Protein AF-A0A6N6VYR8-F1 (afdb_monomer_lite)

Structure (mmCIF, N/CA/C/O backbone):
data_AF-A0A6N6VYR8-F1
#
_entry.id   AF-A0A6N6VYR8-F1
#
loop_
_atom_site.group_PDB
_atom_site.id
_atom_site.type_symbol
_atom_site.label_atom_id
_atom_site.label_alt_id
_atom_site.label_comp_id
_atom_site.label_asym_id
_atom_site.label_entity_id
_atom_site.label_seq_id
_atom_site.pdbx_PDB_ins_code
_atom_site.Cartn_x
_atom_site.Cartn_y
_atom_site.Cartn_z
_atom_site.occupancy
_atom_site.B_iso_or_equiv
_atom_site.auth_seq_id
_atom_site.auth_comp_id
_atom_site.auth_asym_id
_atom_site.auth_atom_id
_atom_site.pdbx_PDB_model_num
ATOM 1 N N . ALA A 1 1 ? -3.806 0.324 34.117 1.00 56.66 1 ALA A N 1
ATOM 2 C CA . ALA A 1 1 ? -5.046 -0.474 34.263 1.00 56.66 1 ALA A CA 1
ATOM 3 C C . ALA A 1 1 ? -5.954 0.214 35.282 1.00 56.66 1 ALA A C 1
ATOM 5 O O . ALA A 1 1 ? -5.395 0.826 36.189 1.00 56.66 1 ALA A O 1
ATOM 6 N N . PRO A 1 2 ? -7.296 0.174 35.162 1.00 51.91 2 PRO A N 1
ATOM 7 C CA . PRO A 1 2 ? -8.154 0.762 36.187 1.00 51.91 2 PRO A CA 1
ATOM 8 C C . PRO A 1 2 ? -7.989 -0.029 37.507 1.00 51.91 2 PRO A C 1
ATOM 10 O O . PRO A 1 2 ? -8.077 -1.258 37.482 1.00 51.91 2 PRO A O 1
ATOM 13 N N . PRO A 1 3 ? -7.712 0.630 38.647 1.00 53.56 3 PRO A N 1
ATOM 14 C CA . PRO A 1 3 ? -7.206 -0.018 39.863 1.00 53.56 3 PRO A CA 1
ATOM 15 C C . PRO A 1 3 ? -8.299 -0.571 40.805 1.00 53.56 3 PRO A C 1
ATOM 17 O O . PRO A 1 3 ? -8.245 -0.354 42.010 1.00 53.56 3 PRO A O 1
ATOM 20 N N . SER A 1 4 ? -9.316 -1.278 40.301 1.00 61.88 4 SER A N 1
ATOM 21 C CA . SER A 1 4 ? -10.376 -1.826 41.181 1.00 61.88 4 SER A CA 1
ATOM 22 C C . SER A 1 4 ? -11.049 -3.118 40.711 1.00 61.88 4 SER A C 1
ATOM 24 O O . SER A 1 4 ? -12.053 -3.525 41.290 1.00 61.88 4 SER A O 1
ATOM 26 N N . GLY A 1 5 ? -10.565 -3.762 39.644 1.00 70.25 5 GLY A N 1
ATOM 27 C CA . GLY A 1 5 ? -11.253 -4.915 39.039 1.00 70.25 5 GLY A CA 1
ATOM 28 C C . GLY A 1 5 ? -12.623 -4.579 38.424 1.00 70.25 5 GLY A C 1
ATOM 29 O O . GLY A 1 5 ? -13.241 -5.428 37.789 1.00 70.25 5 GLY A O 1
ATOM 30 N N . ARG A 1 6 ? -13.098 -3.333 38.565 1.00 77.00 6 ARG A N 1
ATOM 31 C CA . ARG A 1 6 ? -14.329 -2.834 37.955 1.00 77.00 6 ARG A CA 1
ATOM 32 C C . ARG A 1 6 ? -14.021 -2.358 36.543 1.00 77.00 6 ARG A C 1
ATOM 34 O O . ARG A 1 6 ? -13.112 -1.558 36.319 1.00 77.00 6 ARG A O 1
ATOM 41 N N . VAL A 1 7 ? -14.804 -2.852 35.595 1.00 81.19 7 VAL A N 1
ATOM 42 C CA . VAL A 1 7 ? -14.737 -2.445 34.193 1.00 81.19 7 VAL A CA 1
ATOM 43 C C . VAL A 1 7 ? -15.355 -1.051 34.055 1.00 81.19 7 VAL A C 1
ATOM 45 O O . VAL A 1 7 ? -16.432 -0.797 34.596 1.00 81.19 7 VAL A O 1
ATOM 48 N N . SER A 1 8 ? -14.679 -0.132 33.359 1.00 89.38 8 SER A N 1
ATOM 49 C CA . SER A 1 8 ? -15.237 1.197 33.093 1.00 89.38 8 SER A CA 1
ATOM 50 C C . SER A 1 8 ? -16.379 1.120 32.076 1.00 89.38 8 SER A C 1
ATOM 52 O O . SER A 1 8 ? -16.410 0.236 31.219 1.00 89.38 8 SER A O 1
ATOM 54 N N . VAL A 1 9 ? -17.306 2.080 32.131 1.00 92.75 9 VAL A N 1
ATOM 55 C CA . VAL A 1 9 ? -18.413 2.181 31.161 1.00 92.75 9 VAL A CA 1
ATOM 56 C C . VAL A 1 9 ? -17.880 2.278 29.730 1.00 92.75 9 VAL A C 1
ATOM 58 O O . VAL A 1 9 ? -18.348 1.565 28.847 1.00 92.75 9 VAL A O 1
ATOM 61 N N . GLU A 1 10 ? -16.846 3.091 29.517 1.00 94.62 10 GLU A N 1
ATOM 62 C CA . GLU A 1 10 ? -16.172 3.223 28.223 1.00 94.62 10 GLU A CA 1
ATOM 63 C C . GLU A 1 10 ? -15.651 1.875 27.706 1.00 94.62 10 GLU A C 1
ATOM 65 O O . GLU A 1 10 ? -15.821 1.545 26.533 1.00 94.62 10 GLU A O 1
ATOM 70 N N . HIS A 1 11 ? -15.071 1.047 28.582 1.00 92.56 11 HIS A N 1
ATOM 71 C CA . HIS A 1 11 ? -14.602 -0.276 28.190 1.00 92.56 11 HIS A CA 1
ATOM 72 C C . HIS A 1 11 ? -15.757 -1.173 27.733 1.00 92.56 11 HIS A C 1
ATOM 74 O O . HIS A 1 11 ? -15.634 -1.830 26.700 1.00 92.56 11 HIS A O 1
ATOM 80 N N . VAL A 1 12 ? -16.886 -1.176 28.450 1.00 94.12 12 VAL A N 1
ATOM 81 C CA . VAL A 1 12 ? -18.076 -1.954 28.062 1.00 94.12 12 VAL A CA 1
ATOM 82 C C . VAL A 1 12 ? -18.595 -1.508 26.697 1.00 94.12 12 VAL A C 1
ATOM 84 O O . VAL A 1 12 ? -18.831 -2.347 25.829 1.00 94.12 12 VAL A O 1
ATOM 87 N N . VAL A 1 1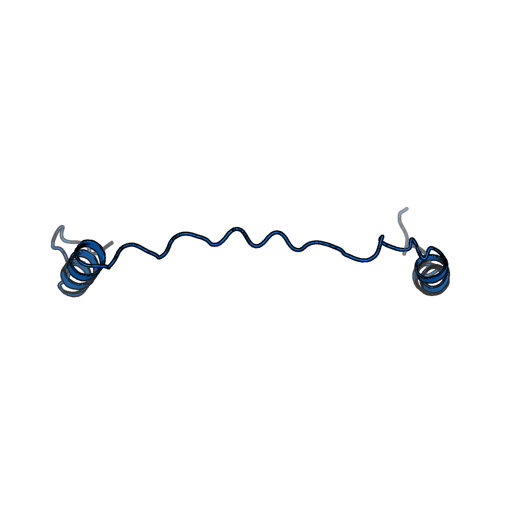3 ? -18.716 -0.196 26.476 1.00 96.56 13 VAL A N 1
ATOM 88 C CA . VAL A 1 13 ? -19.155 0.366 25.191 1.00 96.56 13 VAL A CA 1
ATOM 89 C C . VAL A 1 13 ? -18.204 -0.050 24.070 1.00 96.56 13 VAL A C 1
ATOM 91 O O . VAL A 1 13 ? -18.646 -0.566 23.046 1.00 96.56 13 VAL A O 1
ATOM 94 N N . ASN A 1 14 ? -16.894 0.077 24.284 1.00 94.88 14 ASN A N 1
ATOM 95 C CA . ASN A 1 14 ? -15.886 -0.296 23.295 1.00 94.88 14 ASN A CA 1
ATOM 96 C C . ASN A 1 14 ? -15.922 -1.796 22.960 1.00 94.88 14 ASN A C 1
ATOM 98 O O . ASN A 1 14 ? -15.717 -2.177 21.807 1.00 94.88 14 ASN A O 1
ATOM 102 N N . VAL A 1 15 ? -16.191 -2.658 23.945 1.00 94.44 15 VAL A N 1
ATOM 103 C CA . VAL A 1 15 ? -16.348 -4.102 23.726 1.00 94.44 15 VAL A CA 1
ATOM 104 C C . VAL A 1 15 ? -17.624 -4.408 22.947 1.00 94.44 15 VAL A C 1
ATOM 106 O O . VAL A 1 15 ? -17.548 -5.108 21.941 1.00 94.44 15 VAL A O 1
ATOM 109 N N . LEU A 1 16 ? -18.774 -3.857 23.345 1.00 96.44 16 LEU A N 1
ATOM 110 C CA . LEU A 1 16 ? -20.042 -4.079 22.642 1.00 96.44 16 LEU A CA 1
ATOM 111 C C . L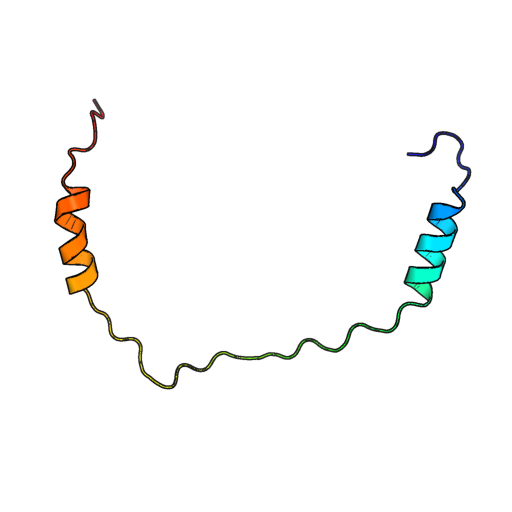EU A 1 16 ? -19.982 -3.603 21.185 1.00 96.44 16 LEU A C 1
ATOM 113 O O . LEU A 1 16 ? -20.473 -4.296 20.294 1.00 96.44 16 LEU A O 1
ATOM 117 N N . SER A 1 17 ? -19.334 -2.465 20.933 1.00 95.38 17 SER A N 1
ATOM 118 C CA . SER A 1 17 ? -19.108 -1.948 19.581 1.00 95.38 17 SER A CA 1
ATOM 119 C C . SER A 1 17 ? -18.248 -2.893 18.740 1.00 95.38 17 SER A C 1
ATOM 121 O O . SER A 1 17 ? -18.587 -3.151 17.589 1.00 95.38 17 SER A O 1
ATOM 123 N N . ARG A 1 18 ? -17.178 -3.469 19.311 1.00 93.31 18 ARG A N 1
ATOM 124 C CA . ARG A 1 18 ? -16.346 -4.474 18.623 1.00 9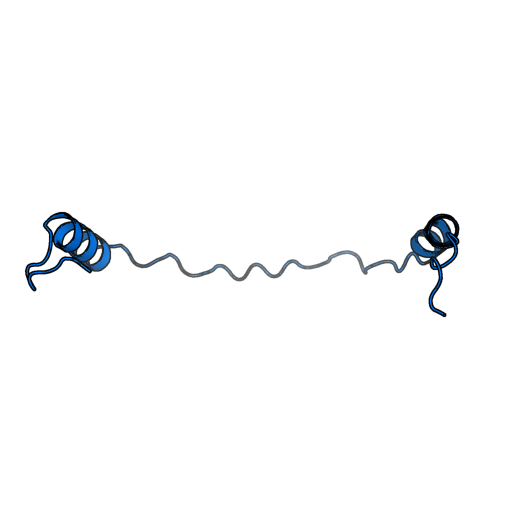3.31 18 ARG A CA 1
ATOM 125 C C . ARG A 1 18 ? -17.085 -5.790 18.382 1.00 93.31 18 ARG A C 1
ATOM 127 O O . ARG A 1 18 ? -16.906 -6.398 17.341 1.00 93.31 18 ARG A O 1
ATOM 134 N N . MET A 1 19 ? -17.936 -6.231 19.306 1.00 94.31 19 MET A N 1
ATOM 135 C CA . MET A 1 19 ? -18.722 -7.460 19.117 1.00 94.31 19 MET A CA 1
ATOM 136 C C . MET A 1 19 ? -19.762 -7.331 18.002 1.00 94.31 19 MET A C 1
ATOM 138 O O . MET A 1 19 ? -20.075 -8.309 17.332 1.00 94.31 19 MET A O 1
ATOM 142 N N . ARG A 1 20 ? -20.316 -6.129 17.821 1.00 94.69 20 ARG A N 1
ATOM 143 C CA . ARG A 1 20 ? -21.332 -5.833 16.803 1.00 94.69 20 ARG A CA 1
ATOM 144 C C . ARG A 1 20 ? -20.742 -5.291 15.505 1.00 94.69 20 ARG A C 1
ATOM 146 O O . ARG A 1 20 ? -21.502 -4.986 14.589 1.00 94.69 20 ARG A O 1
ATOM 153 N N . SER A 1 21 ? -19.422 -5.126 15.421 1.00 91.62 21 SER A N 1
ATOM 154 C CA . SER A 1 21 ? -18.794 -4.569 14.228 1.00 91.62 21 SER A CA 1
ATOM 155 C C . SER A 1 21 ? -18.996 -5.512 13.049 1.00 91.62 21 SER A C 1
ATOM 157 O O . SER A 1 21 ? -18.766 -6.719 13.163 1.00 91.62 21 SER A O 1
ATOM 159 N N . VAL A 1 22 ? -19.407 -4.951 11.916 1.00 91.44 22 VAL A N 1
ATOM 160 C CA . VAL A 1 22 ? -19.529 -5.691 10.659 1.00 91.44 22 VAL A CA 1
ATOM 161 C C . VAL A 1 22 ? -18.167 -6.278 10.287 1.00 91.44 22 VAL A C 1
ATOM 163 O O . VAL A 1 22 ? -17.127 -5.670 10.551 1.00 91.44 22 VAL A O 1
ATOM 166 N N . GLN A 1 23 ? -18.176 -7.472 9.690 1.00 87.62 23 GLN A N 1
ATOM 167 C CA . GLN A 1 23 ? -16.962 -8.083 9.154 1.00 87.62 23 GLN A CA 1
ATOM 168 C C . GLN A 1 23 ? -16.283 -7.110 8.187 1.00 87.62 23 GLN A C 1
ATOM 170 O O . GLN A 1 23 ? -16.937 -6.509 7.333 1.00 87.62 23 GLN A O 1
ATOM 175 N N . MET A 1 24 ? -14.968 -6.950 8.337 1.00 87.25 24 MET A N 1
ATOM 176 C CA . MET A 1 24 ? -14.184 -6.126 7.425 1.00 87.25 24 MET A CA 1
ATOM 177 C C . MET A 1 24 ? -14.336 -6.691 6.005 1.00 87.25 24 MET A C 1
ATOM 179 O O . MET A 1 24 ? -14.287 -7.917 5.853 1.00 87.25 24 MET A O 1
ATOM 183 N N . PRO A 1 25 ? -14.544 -5.852 4.971 1.00 88.50 25 PRO A N 1
ATOM 184 C CA . PRO A 1 25 ? -14.570 -6.342 3.601 1.00 88.50 25 PRO A CA 1
ATOM 185 C C . PRO A 1 25 ? -13.297 -7.143 3.295 1.00 88.50 25 PRO A C 1
ATOM 187 O O . PRO A 1 25 ? -12.230 -6.841 3.847 1.00 88.50 25 PRO A O 1
ATOM 190 N N . PRO A 1 26 ? -13.393 -8.169 2.433 1.00 90.50 26 PRO A N 1
ATOM 191 C CA . PRO A 1 26 ? -12.228 -8.936 2.030 1.00 90.50 26 PRO A CA 1
ATOM 192 C C . PRO A 1 26 ? -11.179 -7.997 1.434 1.00 90.50 26 PRO A C 1
ATOM 194 O O . PRO A 1 26 ? -11.505 -7.034 0.734 1.00 90.50 26 PRO A O 1
ATOM 197 N N . LYS A 1 27 ? -9.906 -8.280 1.719 1.00 86.06 27 LYS A N 1
ATOM 198 C CA . LYS A 1 27 ? -8.809 -7.577 1.057 1.00 86.06 27 LYS A CA 1
ATOM 199 C C . LYS A 1 27 ? -8.908 -7.844 -0.440 1.00 86.06 27 LYS A C 1
ATOM 201 O O . LYS A 1 27 ? -9.079 -8.988 -0.852 1.00 86.06 27 LYS A O 1
ATOM 206 N N . ILE A 1 28 ? -8.808 -6.788 -1.235 1.00 85.94 28 ILE A N 1
ATOM 207 C CA . ILE A 1 28 ? -8.691 -6.920 -2.681 1.00 85.94 28 ILE A CA 1
ATOM 208 C C . ILE A 1 28 ? -7.205 -7.076 -2.974 1.00 85.94 28 ILE A C 1
ATOM 210 O O . ILE A 1 28 ? -6.428 -6.153 -2.727 1.00 85.94 28 ILE A O 1
ATOM 214 N N . ASP A 1 29 ? -6.812 -8.239 -3.486 1.00 84.62 29 ASP A N 1
ATOM 215 C CA . ASP A 1 29 ? -5.470 -8.431 -4.024 1.00 84.62 29 ASP A CA 1
ATOM 216 C C . ASP A 1 29 ? -5.350 -7.658 -5.339 1.00 84.62 29 ASP A C 1
ATOM 218 O O . ASP A 1 29 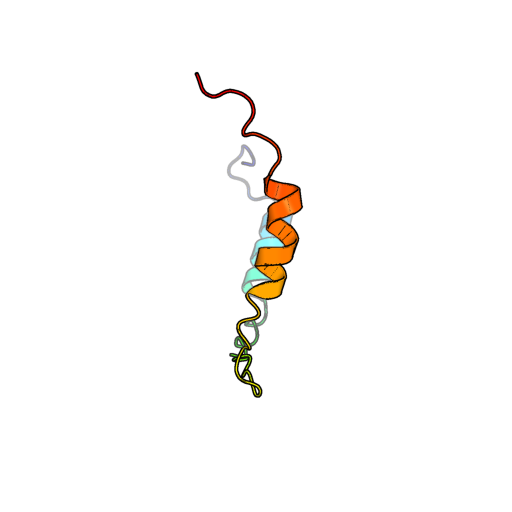? -5.698 -8.134 -6.418 1.00 84.62 29 ASP A O 1
ATOM 222 N N . THR A 1 30 ? -4.873 -6.420 -5.248 1.00 80.44 30 THR A N 1
ATOM 223 C CA . THR A 1 30 ? -4.488 -5.631 -6.416 1.00 80.44 30 THR A CA 1
ATOM 224 C C . THR A 1 30 ? -3.010 -5.862 -6.693 1.00 80.44 30 THR A C 1
ATOM 226 O O . THR A 1 30 ? -2.148 -5.162 -6.158 1.00 80.44 30 THR A O 1
ATOM 229 N N . ALA A 1 31 ? -2.696 -6.849 -7.531 1.00 81.31 31 ALA A N 1
ATOM 230 C CA . ALA A 1 31 ? -1.355 -6.951 -8.088 1.00 81.31 31 ALA A CA 1
ATOM 231 C C . ALA A 1 31 ? -1.135 -5.765 -9.039 1.00 81.31 31 ALA A C 1
ATOM 233 O O . ALA A 1 31 ? -1.793 -5.665 -10.076 1.00 81.31 31 ALA A O 1
ATOM 234 N N . LEU A 1 32 ? -0.223 -4.854 -8.688 1.00 80.06 32 LEU A N 1
ATOM 235 C CA . LEU A 1 32 ? 0.222 -3.815 -9.611 1.00 80.06 32 LEU A CA 1
ATOM 236 C C . LEU A 1 32 ? 1.008 -4.495 -10.737 1.00 80.06 32 LEU A C 1
ATOM 238 O O . LEU A 1 32 ? 2.129 -4.956 -10.528 1.00 80.06 32 LEU A O 1
ATOM 242 N N . GLN A 1 33 ? 0.401 -4.598 -11.918 1.00 83.88 33 GLN A N 1
ATOM 243 C CA . GLN A 1 33 ? 1.066 -5.151 -13.093 1.00 83.88 33 GLN A CA 1
ATOM 244 C C . GLN A 1 33 ? 1.846 -4.056 -13.807 1.00 83.88 33 GLN A C 1
ATOM 246 O O . GLN A 1 33 ? 1.306 -2.999 -14.134 1.00 83.88 33 GLN A O 1
ATOM 251 N N . LEU A 1 34 ? 3.121 -4.325 -14.067 1.00 84.56 34 LEU A N 1
ATOM 252 C CA . LEU A 1 34 ? 3.943 -3.447 -14.877 1.00 84.56 34 LEU A CA 1
ATOM 253 C C . LEU A 1 34 ? 3.746 -3.826 -16.350 1.00 84.56 34 LEU A C 1
ATOM 255 O O . LEU A 1 34 ? 4.150 -4.904 -16.777 1.00 84.56 34 LEU A O 1
ATOM 259 N N . THR A 1 35 ? 3.094 -2.958 -17.121 1.00 89.12 35 THR A N 1
ATOM 260 C CA . THR A 1 35 ? 2.877 -3.170 -18.565 1.00 89.12 35 THR A CA 1
ATOM 261 C C . THR A 1 35 ? 4.118 -2.862 -19.398 1.00 89.12 35 THR A C 1
ATOM 263 O O . THR A 1 35 ? 4.244 -3.341 -20.523 1.00 89.12 35 THR A O 1
ATOM 266 N N . THR A 1 36 ? 5.049 -2.091 -18.838 1.00 88.56 36 THR A N 1
ATOM 267 C CA . THR A 1 36 ? 6.304 -1.699 -19.480 1.00 88.56 36 THR A CA 1
ATOM 268 C C . THR A 1 36 ? 7.465 -2.308 -18.703 1.00 88.56 36 THR A C 1
ATOM 270 O O . THR A 1 36 ? 7.533 -2.096 -17.495 1.00 88.56 36 THR A O 1
ATOM 273 N N . PRO A 1 37 ? 8.402 -3.033 -19.334 1.00 86.56 37 PRO A N 1
ATOM 274 C CA . PRO A 1 37 ? 9.555 -3.566 -18.617 1.00 86.56 37 PRO A CA 1
ATOM 275 C C . PRO A 1 37 ? 10.349 -2.426 -17.952 1.00 86.56 37 PRO A C 1
ATOM 277 O O . PRO A 1 37 ? 10.478 -1.349 -18.544 1.00 86.56 37 PRO A O 1
ATOM 280 N N . PRO A 1 38 ? 10.886 -2.629 -16.735 1.00 80.88 38 PRO A N 1
ATOM 281 C CA . PRO A 1 38 ? 11.688 -1.606 -16.085 1.00 80.88 38 PRO A CA 1
ATOM 282 C C . PRO A 1 38 ? 12.956 -1.371 -16.908 1.00 80.88 38 PRO A C 1
ATOM 284 O O . PRO A 1 38 ? 13.717 -2.303 -17.175 1.00 80.88 38 PRO A O 1
ATOM 287 N N . LEU A 1 39 ? 13.184 -0.123 -17.313 1.00 86.38 39 LEU A N 1
ATOM 288 C CA . LEU A 1 39 ? 14.429 0.258 -17.964 1.00 86.38 39 LEU A CA 1
ATOM 289 C C . LEU A 1 39 ? 15.476 0.540 -16.887 1.00 86.38 39 LEU A C 1
ATOM 291 O O . LEU A 1 39 ? 15.300 1.429 -16.053 1.00 86.38 39 LEU A O 1
ATOM 295 N N . ALA A 1 40 ? 16.566 -0.223 -16.907 1.00 84.06 40 ALA A N 1
ATOM 296 C CA . ALA A 1 40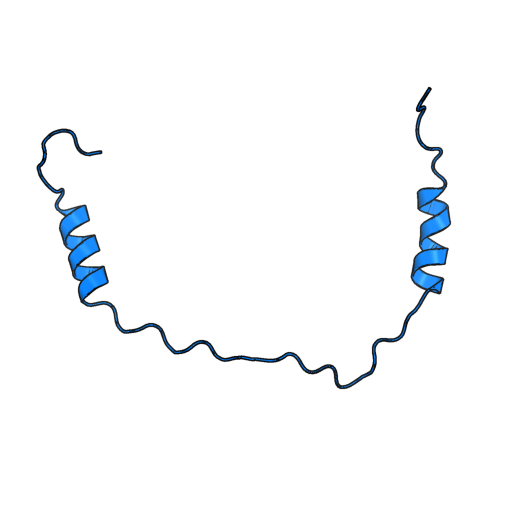 ? 17.724 0.068 -16.080 1.00 84.06 40 ALA A CA 1
ATOM 297 C C . ALA A 1 40 ? 18.450 1.293 -16.657 1.00 84.06 40 ALA A C 1
ATOM 299 O O . ALA A 1 40 ? 19.171 1.185 -17.645 1.00 84.06 40 ALA A O 1
ATOM 300 N N . ASP A 1 41 ? 18.240 2.461 -16.051 1.00 85.06 41 ASP A N 1
ATOM 301 C CA . ASP A 1 41 ? 18.965 3.687 -16.381 1.00 85.06 41 ASP A CA 1
ATOM 302 C C . ASP A 1 41 ? 20.130 3.883 -15.400 1.00 85.06 41 ASP A C 1
ATOM 304 O O . ASP A 1 41 ? 19.989 4.490 -14.334 1.00 85.06 41 ASP A O 1
ATOM 308 N N . THR A 1 42 ? 21.294 3.328 -15.747 1.00 85.31 42 THR A N 1
ATOM 309 C CA . THR A 1 42 ? 22.519 3.471 -14.945 1.00 85.31 42 THR A CA 1
ATOM 310 C C . THR A 1 42 ? 23.095 4.883 -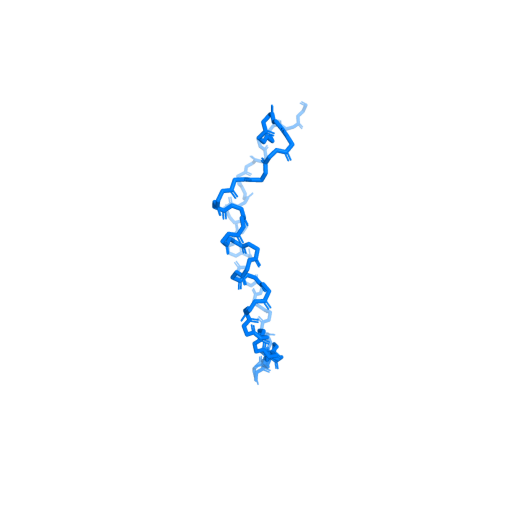15.012 1.00 85.31 42 THR A C 1
ATOM 312 O O . THR A 1 42 ? 23.759 5.306 -14.069 1.00 85.31 42 THR A O 1
ATOM 315 N N . SER A 1 43 ? 22.773 5.656 -16.057 1.00 86.69 43 SER A N 1
ATOM 316 C CA . SER A 1 43 ? 23.259 7.031 -16.216 1.00 86.69 43 SER A CA 1
ATOM 317 C C . SER A 1 43 ? 22.727 7.958 -15.118 1.00 86.69 43 SER A C 1
ATOM 319 O O . SER A 1 43 ? 23.429 8.859 -14.656 1.00 86.69 43 SER A O 1
ATOM 321 N N . ARG A 1 44 ? 21.519 7.672 -14.610 1.00 82.88 44 ARG A N 1
ATOM 322 C CA . ARG A 1 44 ? 20.953 8.328 -13.425 1.00 82.88 44 ARG A CA 1
ATOM 323 C C . ARG A 1 44 ? 21.824 8.128 -12.181 1.00 82.88 44 ARG A C 1
ATOM 325 O O . ARG A 1 44 ? 21.962 9.058 -11.393 1.00 82.88 44 ARG A O 1
ATOM 332 N N . TYR A 1 45 ? 22.396 6.938 -11.993 1.00 76.31 45 TYR A N 1
ATOM 333 C CA . TYR A 1 45 ? 23.329 6.661 -10.895 1.00 76.31 45 TYR A CA 1
ATOM 334 C C . TYR A 1 45 ? 24.691 7.315 -11.133 1.00 76.31 45 TYR A C 1
ATOM 336 O O . TYR A 1 45 ? 25.254 7.907 -10.211 1.00 76.31 45 TYR A O 1
ATOM 344 N N . ASP A 1 46 ? 25.193 7.271 -12.367 1.00 83.50 46 ASP A N 1
ATOM 345 C CA . ASP A 1 46 ? 26.457 7.912 -12.740 1.00 83.50 46 ASP A CA 1
ATOM 346 C C . ASP A 1 46 ? 26.415 9.431 -12.506 1.00 83.50 46 ASP A C 1
ATOM 348 O O . ASP A 1 46 ? 27.384 10.008 -12.015 1.00 83.50 46 ASP A O 1
ATOM 352 N N . GLY A 1 47 ? 25.263 10.069 -12.740 1.00 85.38 47 GLY A N 1
ATOM 353 C CA . GLY A 1 47 ? 25.029 11.487 -12.447 1.00 85.38 47 GLY A CA 1
ATOM 354 C C . GLY A 1 47 ? 25.003 11.850 -10.955 1.00 85.38 47 GLY A C 1
ATOM 355 O O . GLY A 1 47 ? 25.155 13.022 -10.619 1.00 85.38 47 GLY A O 1
ATOM 356 N N . LEU A 1 48 ? 24.847 10.874 -10.051 1.00 79.62 48 LEU A N 1
ATOM 357 C CA . LEU A 1 48 ? 24.899 11.080 -8.595 1.00 79.62 48 LEU A CA 1
ATOM 358 C C . LEU A 1 48 ? 26.301 10.872 -8.010 1.00 79.62 48 LEU A C 1
ATOM 360 O O . LEU A 1 48 ? 26.577 11.362 -6.914 1.00 79.62 48 LEU A O 1
ATOM 364 N N . ARG A 1 49 ? 27.212 10.203 -8.733 1.00 73.06 49 ARG A N 1
ATOM 365 C CA . ARG A 1 49 ? 28.608 10.038 -8.291 1.00 73.06 49 ARG A CA 1
ATOM 366 C C . ARG A 1 49 ? 29.315 11.357 -7.956 1.00 73.06 49 ARG A C 1
ATOM 368 O O . ARG A 1 49 ? 29.953 11.391 -6.912 1.00 73.06 49 ARG A O 1
ATOM 375 N N . PRO A 1 50 ? 29.157 12.464 -8.708 1.00 71.81 50 PRO A N 1
ATOM 376 C CA . PRO A 1 50 ? 29.791 13.735 -8.357 1.00 71.81 50 PRO A CA 1
ATOM 377 C C . PRO A 1 50 ? 29.376 14.261 -6.974 1.00 71.81 50 PRO A C 1
ATOM 379 O O . PRO A 1 50 ? 30.188 14.876 -6.292 1.00 71.81 50 PRO A O 1
ATOM 382 N N . ALA A 1 51 ? 28.137 13.992 -6.536 1.00 63.09 51 ALA A N 1
ATOM 383 C CA . ALA A 1 51 ? 27.648 14.374 -5.210 1.00 63.09 51 ALA A CA 1
ATOM 384 C C . ALA A 1 51 ? 28.150 13.434 -4.096 1.00 63.09 51 ALA A C 1
ATOM 386 O O . ALA A 1 51 ? 28.274 13.856 -2.949 1.00 63.09 51 ALA A O 1
ATOM 387 N N . LEU A 1 52 ? 28.465 12.180 -4.435 1.00 59.31 52 LEU A N 1
ATOM 388 C CA . LEU A 1 52 ? 29.053 11.176 -3.537 1.00 59.31 52 LEU A CA 1
ATOM 389 C C . LEU A 1 52 ? 30.588 11.242 -3.487 1.00 59.31 52 LEU A C 1
ATOM 391 O O . LEU A 1 52 ? 31.196 10.628 -2.622 1.00 59.31 52 LEU A O 1
ATOM 395 N N . GLN A 1 53 ? 31.216 12.022 -4.371 1.00 57.69 53 GLN A N 1
ATOM 396 C CA . GLN A 1 53 ? 32.642 12.356 -4.341 1.00 57.69 53 GLN A CA 1
ATOM 397 C C . GLN A 1 53 ? 32.993 13.397 -3.257 1.00 57.69 53 GLN A C 1
ATOM 399 O O . GLN A 1 53 ? 34.079 13.977 -3.284 1.00 57.69 53 GLN A O 1
ATOM 404 N N . GLN A 1 54 ? 32.092 13.657 -2.303 1.00 60.12 54 GLN A N 1
ATOM 405 C CA . GLN A 1 54 ? 32.498 14.243 -1.031 1.00 60.12 54 GLN A CA 1
ATOM 406 C C . GLN A 1 54 ? 33.410 13.219 -0.346 1.00 60.12 54 GLN A C 1
ATOM 408 O O . GLN A 1 54 ? 32.993 12.073 -0.188 1.00 60.12 54 GLN A O 1
ATOM 413 N N . PRO A 1 55 ? 34.656 13.579 0.007 1.00 59.53 55 PRO A N 1
ATOM 414 C CA . PRO A 1 55 ? 35.543 12.657 0.696 1.00 59.53 55 PRO A CA 1
ATOM 415 C C . PRO A 1 55 ? 34.828 12.150 1.947 1.00 59.53 55 PRO A C 1
ATOM 417 O O . PRO A 1 55 ? 34.339 12.957 2.738 1.00 59.53 55 PRO A O 1
ATOM 420 N N . GLU A 1 56 ? 34.747 10.826 2.094 1.00 62.50 56 GLU A N 1
ATOM 421 C CA . GLU A 1 56 ? 34.380 10.170 3.348 1.00 62.50 56 GLU A CA 1
ATOM 422 C C . GLU A 1 56 ? 35.174 10.875 4.454 1.00 62.50 56 GLU A C 1
ATOM 424 O O . GLU A 1 56 ? 36.410 10.842 4.463 1.00 62.50 56 GLU A O 1
ATOM 429 N N . ALA A 1 57 ? 34.482 11.640 5.298 1.00 60.06 57 ALA A N 1
ATOM 430 C CA . ALA A 1 57 ? 35.124 12.464 6.302 1.00 60.06 57 ALA A CA 1
ATOM 431 C C . ALA A 1 57 ? 35.790 11.545 7.333 1.00 60.06 57 ALA A C 1
ATOM 433 O O . ALA A 1 57 ? 35.138 11.075 8.255 1.00 60.06 57 ALA A O 1
ATOM 434 N N . GLY A 1 58 ? 37.086 11.288 7.140 1.00 56.41 58 GLY A N 1
ATOM 435 C CA . GLY A 1 58 ? 38.025 10.790 8.140 1.00 56.41 58 GLY A CA 1
ATOM 436 C C . GLY A 1 58 ? 37.568 9.559 8.921 1.00 56.41 58 GLY A C 1
ATOM 437 O O . GLY A 1 58 ? 37.137 9.676 10.064 1.00 56.41 58 GLY A O 1
ATOM 438 N N . HIS A 1 59 ? 37.781 8.372 8.360 1.00 47.81 59 HIS A N 1
ATOM 439 C CA . HIS A 1 59 ? 37.926 7.165 9.170 1.00 47.81 59 HIS A CA 1
ATOM 440 C C . HIS A 1 59 ? 39.404 6.766 9.193 1.00 47.81 59 HIS A C 1
ATOM 442 O O . HIS A 1 59 ? 39.889 6.071 8.302 1.00 47.81 59 HIS A O 1
ATOM 448 N N . ALA A 1 60 ? 40.105 7.281 10.205 1.00 51.47 60 ALA A N 1
ATOM 449 C CA . ALA A 1 60 ? 41.397 6.816 10.696 1.00 51.47 60 ALA A CA 1
ATOM 450 C C . ALA A 1 60 ? 41.253 6.518 12.192 1.00 51.47 60 ALA A C 1
ATOM 452 O O . ALA A 1 60 ? 40.517 7.284 12.860 1.00 51.47 60 ALA A O 1
#

Secondary structure (DSSP, 8-state):
--TTSPPPHHHHHHHHHHHTPPPPPPP-------SSPPP--HHHHHTTHHHH-S------

Radius of gyration: 28.36 Å; chains: 1; bounding box: 63×23×61 Å

Foldseek 3Di:
DPPDPDDDPVNVVVVVCVVPDDPDPDDDPDDPDDPDPDDPDCVVVVVCVVVVPPPPPDDD

Organism: NCBI:txid2599607

pLDDT: mean 79.71, std 13.82, range [47.81, 96.56]

Sequence (60 aa):
APPSGRVSVEHVVNVLSRMRSVQMPPKIDTALQLTTPPLADTSRYDGLRPALQQPEAGHA